Protein AF-A0A521PDN6-F1 (afdb_monomer_lite)

pLDDT: mean 71.52, std 22.94, range [33.16, 97.94]

Secondary structure (DSSP, 8-state):
----------------------------TTSSTTTSGGGTTT-SSHHHHHHHHHHHHHHHHHHSSS-HHHHHHHHHHHHHHHHHHHHHHHHHSS--HHHHHHHHHHHHHHHHHHHHHHHHHHHHHHHHHHH---------------PPP-----

Foldseek 3Di:
DDDDDDDDPPPPPPPPPPPPPPDDPDPPPPPQQPPQCVLLVNHSDPVRSLVVQLVLLVVCCVVQLADPVLSVVLVVLSVVLVVLLVVCCVPPVDHDPVSSNVSSVSVVVSVVSSVVSSVVRVVVVVVVVVPDDPDDDDDDDDDDDDDDDDDDDD

Sequence (154 aa):
MKKLIGVLLAAAAIGAVASPALANDDDDDVHDRGRYSQYFGGYQTFEDLYRHDWQGIQHGLGDGSYTRQEARYFVMQLQDIRRREAYYRAYDGWLSPREGRDIQARLERLHQVMHEAHEDGHDVQDDDWRGTSPGYSDKGYGHRPYAPTYYERR

Radius of gyration: 27.61 Å; chains: 1; bounding box: 86×76×55 Å

Structure (mmCIF, N/CA/C/O backbone):
data_AF-A0A521PDN6-F1
#
_entry.id   AF-A0A521PDN6-F1
#
loop_
_atom_site.group_PDB
_atom_site.id
_atom_site.type_symbol
_atom_site.label_atom_id
_atom_site.label_alt_id
_atom_site.label_comp_id
_atom_site.label_asym_id
_atom_site.label_entity_id
_atom_site.label_seq_id
_atom_site.pdbx_PDB_ins_code
_atom_site.Cartn_x
_atom_site.Cartn_y
_atom_site.Cartn_z
_atom_site.occupancy
_atom_site.B_iso_or_equiv
_atom_site.auth_seq_id
_atom_site.auth_comp_id
_atom_site.auth_asym_id
_atom_site.auth_atom_id
_atom_site.pdbx_PDB_model_num
ATOM 1 N N . MET A 1 1 ? -9.699 -65.242 -24.763 1.00 39.81 1 MET A N 1
ATOM 2 C CA . MET A 1 1 ? -8.542 -64.856 -23.918 1.00 39.81 1 MET A CA 1
ATOM 3 C C . MET A 1 1 ? -9.036 -63.761 -22.973 1.00 39.81 1 MET A C 1
ATOM 5 O O . MET A 1 1 ? -9.501 -62.753 -23.466 1.00 39.81 1 MET A O 1
ATOM 9 N N . LYS A 1 2 ? -9.430 -64.091 -21.735 1.00 38.25 2 LYS A N 1
ATOM 10 C CA . LYS A 1 2 ? -8.655 -63.965 -20.477 1.00 38.25 2 LYS A CA 1
ATOM 11 C C . LYS A 1 2 ? -8.074 -62.554 -20.211 1.00 38.25 2 LYS A C 1
ATOM 13 O O . LYS A 1 2 ? -6.995 -62.284 -20.707 1.00 38.25 2 LYS A O 1
ATOM 18 N N . LYS A 1 3 ? -8.776 -61.824 -19.313 1.00 44.69 3 LYS A N 1
ATOM 19 C CA . LYS A 1 3 ? -8.331 -60.917 -18.212 1.00 44.69 3 LYS A CA 1
ATOM 20 C C . LYS A 1 3 ? -7.551 -59.646 -18.637 1.00 44.69 3 LYS A C 1
ATOM 22 O O . LYS A 1 3 ? -6.697 -59.730 -19.496 1.00 44.69 3 LYS A O 1
ATOM 27 N N . LEU A 1 4 ? -7.780 -58.440 -18.103 1.00 48.06 4 LEU A N 1
ATOM 28 C CA . LEU A 1 4 ? -7.740 -57.974 -16.701 1.00 48.06 4 LEU A CA 1
ATOM 29 C C . LEU A 1 4 ? -8.488 -56.615 -16.613 1.00 48.06 4 LEU A C 1
ATOM 31 O O . LEU A 1 4 ? -8.349 -55.794 -17.509 1.00 48.06 4 LEU A O 1
ATOM 35 N N . ILE A 1 5 ? -9.468 -56.444 -15.719 1.00 54.94 5 ILE A N 1
ATOM 36 C CA . ILE A 1 5 ? -9.392 -55.713 -14.430 1.00 54.94 5 ILE A CA 1
ATOM 37 C C . ILE A 1 5 ? -8.773 -54.309 -14.530 1.00 54.94 5 ILE A C 1
ATOM 39 O O . ILE A 1 5 ? -7.569 -54.164 -14.707 1.00 54.94 5 ILE A O 1
ATOM 43 N N . GLY A 1 6 ? -9.606 -53.301 -14.265 1.00 41.88 6 GLY A N 1
ATOM 44 C CA . GLY A 1 6 ? -9.198 -51.937 -13.943 1.00 41.88 6 GLY A CA 1
ATOM 45 C C . GLY A 1 6 ? -10.347 -51.186 -13.276 1.00 41.88 6 GLY A C 1
ATOM 46 O O . GLY A 1 6 ? -11.060 -50.435 -13.930 1.00 41.88 6 GLY A O 1
ATOM 47 N N . VAL A 1 7 ? -10.567 -51.450 -11.986 1.00 52.47 7 VAL A N 1
ATOM 48 C CA . VAL A 1 7 ? -11.439 -50.644 -11.121 1.00 52.47 7 VAL A CA 1
ATOM 49 C C . VAL A 1 7 ? -10.697 -49.358 -10.778 1.00 52.47 7 VAL A C 1
ATOM 51 O O . VAL A 1 7 ? -9.600 -49.422 -10.229 1.00 52.47 7 VAL A O 1
ATOM 54 N N . LEU A 1 8 ? -11.320 -48.206 -11.018 1.00 38.78 8 LEU A N 1
ATOM 55 C CA . LEU A 1 8 ? -11.049 -47.008 -10.229 1.00 38.78 8 LEU A CA 1
ATOM 56 C C . LEU A 1 8 ? -12.326 -46.177 -10.131 1.00 38.78 8 LEU A C 1
ATOM 58 O O . LEU A 1 8 ? -12.617 -45.291 -10.926 1.00 38.78 8 LEU A O 1
ATOM 62 N N . LEU A 1 9 ? -13.123 -46.549 -9.133 1.00 45.75 9 LEU A N 1
ATOM 63 C CA . LEU A 1 9 ? -14.225 -45.758 -8.612 1.00 45.75 9 LEU A CA 1
ATOM 64 C C . LEU A 1 9 ? -13.596 -44.624 -7.791 1.00 45.75 9 LEU A C 1
ATOM 66 O O . LEU A 1 9 ? -13.341 -44.771 -6.600 1.00 45.75 9 LEU A O 1
ATOM 70 N N . ALA A 1 10 ? -13.277 -43.508 -8.442 1.00 42.88 10 ALA A N 1
ATOM 71 C CA . ALA A 1 10 ? -12.983 -42.271 -7.734 1.00 42.88 10 ALA A CA 1
ATOM 72 C C . ALA A 1 10 ? -14.323 -41.602 -7.413 1.00 42.88 10 ALA A C 1
ATOM 74 O O . ALA A 1 10 ? -14.868 -40.843 -8.212 1.00 42.88 10 ALA A O 1
ATOM 75 N N . ALA A 1 11 ? -14.882 -41.930 -6.248 1.00 47.44 11 ALA A N 1
ATOM 76 C CA . ALA A 1 11 ? -15.939 -41.136 -5.648 1.00 47.44 11 ALA A CA 1
ATOM 77 C C . ALA A 1 11 ? -15.339 -39.775 -5.271 1.00 47.44 11 ALA A C 1
ATOM 79 O O . ALA A 1 11 ? -14.826 -39.586 -4.169 1.00 47.44 11 ALA A O 1
ATOM 80 N N . ALA A 1 12 ? -15.362 -38.828 -6.208 1.00 49.22 12 ALA A N 1
ATOM 81 C CA . ALA A 1 12 ? -15.204 -37.427 -5.874 1.00 49.22 12 ALA A CA 1
ATOM 82 C C . ALA A 1 12 ? -16.472 -37.027 -5.119 1.00 49.22 12 ALA A C 1
ATOM 84 O O . ALA A 1 12 ? -17.480 -36.642 -5.711 1.00 49.22 12 ALA A O 1
ATOM 85 N N . ALA A 1 13 ? -16.433 -37.178 -3.796 1.00 48.69 13 ALA A N 1
ATOM 86 C CA . ALA A 1 13 ? -17.270 -36.389 -2.922 1.00 48.69 13 ALA A CA 1
ATOM 87 C C . ALA A 1 13 ? -16.924 -34.930 -3.229 1.00 48.69 13 ALA A C 1
ATOM 89 O O . ALA A 1 13 ? -15.954 -34.381 -2.708 1.00 48.69 13 ALA A O 1
ATOM 90 N N . ILE A 1 14 ? -17.685 -34.320 -4.139 1.00 47.25 14 ILE A N 1
ATOM 91 C CA . ILE A 1 14 ? -17.768 -32.873 -4.234 1.00 47.25 14 ILE A CA 1
ATOM 92 C C . ILE A 1 14 ? -18.474 -32.491 -2.942 1.00 47.25 14 ILE A C 1
ATOM 94 O O . ILE A 1 14 ? -19.701 -32.455 -2.861 1.00 47.25 14 ILE A O 1
ATOM 98 N N . GLY A 1 15 ? -17.671 -32.337 -1.887 1.00 37.84 15 GLY A N 1
ATOM 99 C CA . GLY A 1 15 ? -18.091 -31.641 -0.695 1.00 37.84 15 GLY A CA 1
ATOM 100 C C . GLY A 1 15 ? -18.718 -30.354 -1.184 1.00 37.84 15 GLY A C 1
ATOM 101 O O . GLY A 1 15 ? -18.122 -29.656 -2.007 1.00 37.84 15 GLY A O 1
ATOM 102 N N . ALA A 1 16 ? -19.953 -30.111 -0.755 1.00 43.47 16 ALA A N 1
ATOM 103 C CA . ALA A 1 16 ? -20.577 -28.823 -0.923 1.00 43.47 16 ALA A CA 1
ATOM 104 C C . ALA A 1 16 ? -19.544 -27.797 -0.462 1.00 43.47 16 ALA A C 1
ATOM 106 O O . ALA A 1 16 ? -19.229 -27.708 0.726 1.00 43.47 16 ALA A O 1
ATOM 107 N N . VAL A 1 17 ? -18.951 -27.082 -1.417 1.00 44.12 17 VAL A N 1
ATOM 108 C CA . VAL A 1 17 ? -18.316 -25.822 -1.100 1.00 44.12 17 VAL A CA 1
ATOM 109 C C . VAL A 1 17 ? -19.481 -25.007 -0.582 1.00 44.12 17 VAL A C 1
ATOM 111 O O . VAL A 1 17 ? -20.380 -24.633 -1.331 1.00 44.12 17 VAL A O 1
ATOM 114 N N . ALA A 1 18 ? -19.550 -24.863 0.737 1.00 44.09 18 ALA A N 1
ATOM 115 C CA . ALA A 1 18 ? -20.296 -23.780 1.318 1.00 44.09 18 ALA A CA 1
ATOM 116 C C . ALA A 1 18 ? -19.648 -22.537 0.713 1.00 44.09 18 ALA A C 1
ATOM 118 O O . ALA A 1 18 ? -18.611 -22.070 1.180 1.00 44.09 18 ALA A O 1
ATOM 119 N N . SER A 1 19 ? -20.197 -22.066 -0.409 1.00 42.72 19 SER A N 1
ATOM 120 C CA . SER A 1 19 ? -20.083 -20.670 -0.766 1.00 42.72 19 SER A CA 1
ATOM 121 C C . SER A 1 19 ? -20.432 -19.943 0.524 1.00 42.72 19 SER A C 1
ATOM 123 O O . SER A 1 19 ? -21.514 -20.213 1.060 1.00 42.72 19 SER A O 1
ATOM 125 N N . PRO A 1 20 ? -19.544 -19.111 1.093 1.00 43.66 20 PRO A N 1
ATOM 126 C CA . PRO A 1 20 ? -20.026 -18.180 2.083 1.00 43.66 20 PRO A CA 1
ATOM 127 C C . PRO A 1 20 ? -21.147 -17.431 1.374 1.00 43.66 20 PRO A C 1
ATOM 129 O O . PRO A 1 20 ? -20.935 -16.797 0.338 1.00 43.66 20 PRO A O 1
ATOM 132 N N . ALA A 1 21 ? -22.369 -17.633 1.857 1.00 39.97 21 ALA A N 1
ATOM 133 C CA . ALA A 1 21 ? -23.452 -16.751 1.520 1.00 39.97 21 ALA A CA 1
ATOM 134 C C . ALA A 1 21 ? -22.962 -15.381 1.982 1.00 39.97 21 ALA A C 1
ATOM 136 O O . ALA A 1 21 ? -22.851 -15.136 3.180 1.00 39.97 21 ALA A O 1
ATOM 137 N N . LEU A 1 22 ? -22.594 -14.527 1.028 1.00 44.09 22 LEU A N 1
ATOM 138 C CA . LEU A 1 22 ? -22.524 -13.089 1.234 1.00 44.09 22 LEU A CA 1
ATOM 139 C C . LEU A 1 22 ? -23.974 -12.620 1.400 1.00 44.09 22 LEU A C 1
ATOM 141 O O . LEU A 1 22 ? -24.554 -12.006 0.515 1.00 44.09 22 LEU A O 1
ATOM 145 N N . ALA A 1 23 ? -24.599 -13.041 2.495 1.00 46.34 23 ALA A N 1
ATOM 146 C CA . ALA A 1 23 ? -25.650 -12.269 3.106 1.00 46.34 23 ALA A CA 1
ATOM 147 C C . ALA A 1 23 ? -24.919 -11.146 3.830 1.00 46.34 23 ALA A C 1
ATOM 149 O O . ALA A 1 23 ? -24.018 -11.444 4.608 1.00 46.34 23 ALA A O 1
ATOM 150 N N . ASN A 1 24 ? -25.236 -9.911 3.461 1.00 40.41 24 ASN A N 1
ATOM 151 C CA . ASN A 1 24 ? -25.350 -8.756 4.343 1.00 40.41 24 ASN A CA 1
ATOM 152 C C . ASN A 1 24 ? -25.968 -7.650 3.481 1.00 40.41 24 ASN A C 1
ATOM 154 O O . ASN A 1 24 ? -25.278 -6.911 2.778 1.00 40.41 24 ASN A O 1
ATOM 158 N N . ASP A 1 25 ? -27.302 -7.645 3.465 1.00 49.41 25 ASP A N 1
ATOM 159 C CA . ASP A 1 25 ? -28.083 -6.430 3.273 1.00 49.41 25 ASP A CA 1
ATOM 160 C C . ASP A 1 25 ? -27.874 -5.598 4.544 1.00 49.41 25 ASP A C 1
ATOM 162 O O . ASP A 1 25 ? -28.593 -5.811 5.514 1.00 49.41 25 ASP A O 1
ATOM 166 N N . ASP A 1 26 ? -26.882 -4.710 4.576 1.00 42.59 26 ASP A N 1
ATOM 167 C CA . ASP A 1 26 ? -26.717 -3.780 5.697 1.00 42.59 26 ASP A CA 1
ATOM 168 C C . ASP A 1 26 ? -26.650 -2.345 5.171 1.00 42.59 26 ASP A C 1
ATOM 170 O O . ASP A 1 26 ? -25.650 -1.852 4.649 1.00 42.59 26 ASP A O 1
ATOM 174 N N . ASP A 1 27 ? -27.799 -1.695 5.312 1.00 46.00 27 ASP A N 1
ATOM 175 C CA . ASP A 1 27 ? -28.144 -0.314 4.989 1.00 46.00 27 ASP A CA 1
ATOM 176 C C . ASP A 1 27 ? -27.541 0.681 6.020 1.00 46.00 27 ASP A C 1
ATOM 178 O O . ASP A 1 27 ? -28.175 1.662 6.404 1.00 46.00 27 ASP A O 1
ATOM 182 N N . ASP A 1 28 ? -26.307 0.442 6.490 1.00 42.91 28 ASP A N 1
ATOM 183 C CA . ASP A 1 28 ? -25.709 1.138 7.652 1.00 42.91 28 ASP A CA 1
ATOM 184 C C . ASP A 1 28 ? -24.497 2.045 7.318 1.00 42.91 28 ASP A C 1
ATOM 186 O O . ASP A 1 28 ? -23.798 2.554 8.197 1.00 42.91 28 ASP A O 1
ATOM 190 N N . ASP A 1 29 ? -24.242 2.338 6.042 1.00 46.25 29 ASP A N 1
ATOM 191 C CA . ASP A 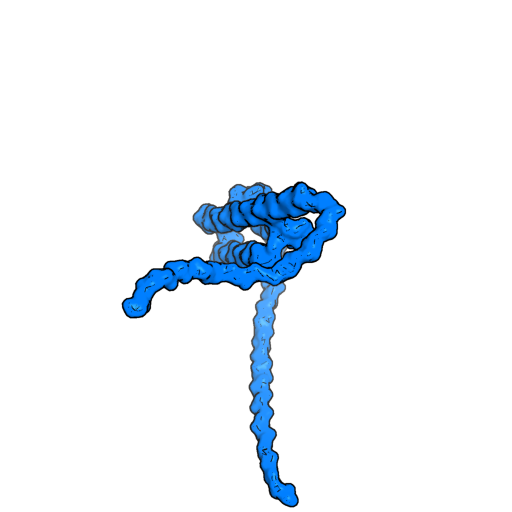1 29 ? -22.942 2.870 5.594 1.00 46.25 29 ASP A CA 1
ATOM 192 C C . ASP A 1 29 ? -22.792 4.410 5.587 1.00 46.25 29 ASP A C 1
ATOM 194 O O . ASP A 1 29 ? -21.973 4.969 4.854 1.00 46.25 29 ASP A O 1
ATOM 198 N N . VAL A 1 30 ? -23.575 5.163 6.370 1.00 46.00 30 VAL A N 1
ATOM 199 C CA . VAL A 1 30 ? -23.503 6.647 6.357 1.00 46.00 30 VAL A CA 1
ATOM 200 C C . VAL A 1 30 ? -22.573 7.221 7.435 1.00 46.00 30 VAL A C 1
ATOM 202 O O . VAL A 1 30 ? -22.022 8.307 7.246 1.00 46.00 30 VAL A O 1
ATOM 205 N N . HIS A 1 31 ? -22.315 6.501 8.528 1.00 43.84 31 HIS A N 1
ATOM 206 C CA . HIS A 1 31 ? -21.547 7.041 9.660 1.00 43.84 31 HIS A CA 1
ATOM 207 C C . HIS A 1 31 ? -20.023 6.789 9.609 1.00 43.84 31 HIS A C 1
ATOM 209 O O . HIS A 1 31 ? -19.291 7.417 10.377 1.00 43.84 31 HIS A O 1
ATOM 215 N N . ASP A 1 32 ? -19.526 5.967 8.675 1.00 51.56 32 ASP A N 1
ATOM 216 C CA . ASP A 1 32 ? -18.104 5.565 8.590 1.00 51.56 32 ASP A CA 1
ATOM 217 C C . ASP A 1 32 ? -17.241 6.445 7.655 1.00 51.56 32 ASP A C 1
ATOM 219 O O . ASP A 1 32 ? -16.015 6.367 7.644 1.00 51.56 32 ASP A O 1
ATOM 223 N N . ARG A 1 33 ? -17.853 7.339 6.867 1.00 53.53 33 ARG A N 1
ATOM 224 C CA . ARG A 1 33 ? -17.186 7.994 5.717 1.00 53.53 33 ARG A CA 1
ATOM 225 C C . ARG A 1 33 ? -16.170 9.094 6.063 1.00 53.53 33 ARG A C 1
ATOM 227 O O . ARG A 1 33 ? -15.473 9.583 5.180 1.00 53.53 33 ARG A O 1
ATOM 234 N N . GLY A 1 34 ? -16.091 9.522 7.327 1.00 51.75 34 GLY A N 1
ATOM 235 C CA . GLY A 1 34 ? -15.279 10.680 7.738 1.00 51.75 34 GLY A CA 1
ATOM 236 C C . GLY A 1 34 ? -14.149 10.397 8.729 1.00 51.75 34 GLY A C 1
ATOM 237 O O . GLY A 1 34 ? -13.194 11.168 8.795 1.00 51.75 34 GLY A O 1
ATOM 238 N N . ARG A 1 35 ? -14.216 9.313 9.514 1.00 59.31 35 ARG A N 1
ATOM 239 C CA . ARG A 1 35 ? -13.257 9.080 10.615 1.00 59.31 35 ARG A CA 1
ATOM 240 C C . ARG A 1 35 ? -11.912 8.518 10.167 1.00 59.31 35 ARG A C 1
ATOM 242 O O . ARG A 1 35 ? -10.924 8.688 10.878 1.00 59.31 35 ARG A O 1
ATOM 249 N N . TYR A 1 36 ? -11.873 7.859 9.014 1.00 65.69 36 TYR A N 1
ATOM 250 C CA . TYR A 1 36 ? -10.736 7.025 8.616 1.00 65.69 36 TYR A CA 1
ATOM 251 C C . TYR A 1 36 ? -9.949 7.575 7.431 1.00 65.69 36 TYR A C 1
ATOM 253 O O . TYR A 1 36 ? -8.885 7.047 7.125 1.00 65.69 36 TYR A O 1
ATOM 261 N N . SER A 1 37 ? -10.400 8.682 6.831 1.00 68.81 37 SER A N 1
ATOM 262 C CA . SER A 1 37 ? -9.724 9.316 5.690 1.00 68.81 37 SER A CA 1
ATOM 263 C C . SER A 1 37 ? -8.255 9.658 5.970 1.00 68.81 37 SER A C 1
ATOM 265 O O . SER A 1 37 ? -7.403 9.553 5.087 1.00 68.81 37 SER A O 1
ATOM 267 N N . GLN A 1 38 ? -7.926 9.940 7.236 1.00 78.19 38 GLN A N 1
ATOM 268 C CA . GLN A 1 38 ? -6.551 10.164 7.685 1.00 78.19 38 GLN A CA 1
ATOM 269 C C . GLN A 1 38 ? -5.611 8.961 7.478 1.00 78.19 38 GLN A C 1
ATOM 271 O O . GLN A 1 38 ? -4.421 9.163 7.272 1.00 78.19 38 GLN A O 1
ATOM 276 N N . TYR A 1 39 ? -6.121 7.726 7.534 1.00 80.88 39 TYR A N 1
ATOM 277 C CA . TYR A 1 39 ? -5.316 6.505 7.385 1.00 80.88 39 TYR A CA 1
ATOM 278 C C . TYR A 1 39 ? -5.192 6.049 5.935 1.00 80.88 39 TYR A C 1
ATOM 280 O O . TYR A 1 39 ? -4.348 5.217 5.613 1.00 80.88 39 TYR A O 1
ATOM 288 N N . PHE A 1 40 ? -6.044 6.585 5.067 1.00 84.19 40 PHE A N 1
ATOM 289 C CA . PHE A 1 40 ? -6.157 6.174 3.677 1.00 84.19 40 PHE A CA 1
ATOM 290 C C . PHE A 1 40 ? -5.699 7.286 2.740 1.00 84.19 40 PHE A C 1
ATOM 292 O O . PHE A 1 40 ? -6.255 7.429 1.665 1.00 84.19 40 PHE A O 1
ATOM 299 N N . GLY A 1 41 ? -4.736 8.122 3.144 1.00 77.00 41 GLY A N 1
ATOM 300 C CA . GLY A 1 41 ? -4.138 9.127 2.256 1.00 77.00 41 GLY A CA 1
ATOM 301 C C . GLY A 1 41 ? -5.133 10.139 1.670 1.00 77.00 41 GLY A C 1
ATOM 302 O O . GLY A 1 41 ? -4.928 10.621 0.561 1.00 77.00 41 GLY A O 1
ATOM 303 N N . GLY A 1 42 ? -6.226 10.440 2.379 1.00 80.75 42 GLY A N 1
ATOM 304 C CA . GLY A 1 42 ? -7.271 11.356 1.911 1.00 80.75 42 GLY A CA 1
ATOM 305 C C . GLY A 1 42 ? -8.463 10.682 1.221 1.00 80.75 42 GLY A C 1
ATOM 306 O O . GLY A 1 42 ? -9.484 11.341 1.022 1.00 80.75 42 GLY A O 1
ATOM 307 N N . TYR A 1 43 ? -8.405 9.379 0.929 1.00 83.38 43 TYR A N 1
ATOM 308 C CA . TYR A 1 43 ? -9.564 8.621 0.442 1.00 83.38 43 TYR A CA 1
ATOM 309 C C . TYR A 1 43 ? -10.624 8.463 1.539 1.00 83.38 43 TYR A C 1
ATOM 311 O O . TYR A 1 43 ? -10.293 8.330 2.714 1.00 83.38 43 TYR A O 1
ATOM 319 N N . GLN A 1 44 ? -11.912 8.497 1.179 1.00 80.12 44 GLN A N 1
ATOM 320 C CA . GLN A 1 44 ? -13.008 8.411 2.159 1.00 80.12 44 GLN A CA 1
ATOM 321 C C . GLN A 1 44 ? -13.133 7.010 2.763 1.00 80.12 44 GLN A C 1
ATOM 323 O O . GLN A 1 44 ? -13.449 6.871 3.944 1.00 80.12 44 GLN A O 1
ATOM 328 N N . THR A 1 45 ? -12.850 5.979 1.966 1.00 84.19 45 THR A N 1
ATOM 329 C CA . THR A 1 45 ? -12.917 4.577 2.379 1.00 84.19 45 THR A CA 1
ATOM 330 C C . THR A 1 45 ? -11.671 3.810 1.944 1.00 84.19 45 THR A C 1
ATOM 332 O O . THR A 1 45 ? -10.978 4.201 1.001 1.00 84.19 45 THR A O 1
ATOM 335 N N . PHE A 1 46 ? -11.402 2.684 2.612 1.00 88.75 46 PHE A N 1
ATOM 336 C CA . PHE A 1 46 ? -10.347 1.761 2.190 1.00 88.75 46 PHE A CA 1
ATOM 337 C C . PHE A 1 46 ? -10.598 1.217 0.774 1.00 88.75 46 PHE A C 1
ATOM 339 O O . PHE A 1 46 ? -9.656 1.062 0.005 1.00 88.75 46 PHE A O 1
ATOM 346 N N . GLU A 1 47 ? -11.857 0.966 0.401 1.00 88.75 47 GLU A N 1
ATOM 347 C CA . GLU A 1 47 ? -12.207 0.454 -0.930 1.00 88.75 47 GLU A CA 1
ATOM 348 C C . GLU A 1 47 ? -11.924 1.483 -2.038 1.00 88.75 47 GLU A C 1
ATOM 350 O O . GLU A 1 47 ? -11.484 1.112 -3.125 1.00 88.75 47 GLU A O 1
ATOM 355 N N . ASP A 1 48 ? -12.114 2.781 -1.779 1.00 89.25 48 ASP A N 1
ATOM 356 C CA . ASP A 1 48 ? -11.743 3.831 -2.737 1.00 89.25 48 ASP A CA 1
ATOM 357 C C . ASP A 1 48 ? -10.237 3.846 -2.997 1.00 89.25 48 ASP A C 1
ATOM 359 O O . ASP A 1 48 ? -9.815 3.844 -4.155 1.00 89.25 48 ASP A O 1
ATOM 363 N N . LEU A 1 49 ? -9.437 3.780 -1.928 1.00 91.06 49 LEU A N 1
ATOM 364 C CA . LEU A 1 49 ? -7.984 3.685 -2.035 1.00 91.06 49 LEU A CA 1
ATOM 365 C C . LEU A 1 49 ? -7.553 2.389 -2.734 1.00 91.06 49 LEU A C 1
ATOM 367 O O . LEU A 1 49 ? -6.729 2.421 -3.641 1.00 91.06 49 LEU A O 1
ATOM 371 N N . TYR A 1 50 ? -8.143 1.249 -2.369 1.00 92.75 50 TYR A N 1
ATOM 372 C CA . TYR A 1 50 ? -7.842 -0.039 -2.992 1.00 92.75 50 TYR A CA 1
ATOM 373 C C . TYR A 1 50 ? -8.101 -0.004 -4.503 1.00 92.75 50 TYR A C 1
ATOM 375 O O . TYR A 1 50 ? -7.285 -0.487 -5.289 1.00 92.75 50 TYR A O 1
ATOM 383 N N . ARG A 1 51 ? -9.234 0.574 -4.927 1.00 93.88 51 ARG A N 1
ATOM 384 C CA . ARG A 1 51 ? -9.564 0.726 -6.350 1.00 93.88 51 ARG A CA 1
ATOM 385 C C . ARG A 1 51 ? -8.588 1.655 -7.057 1.00 93.88 51 ARG A C 1
ATOM 387 O O . ARG A 1 51 ? -8.176 1.328 -8.169 1.00 93.88 51 ARG A O 1
ATOM 394 N N . HIS A 1 52 ? -8.213 2.764 -6.424 1.00 94.31 52 HIS A N 1
ATOM 395 C CA . HIS A 1 52 ? -7.197 3.669 -6.949 1.00 94.31 52 HIS A CA 1
ATOM 396 C C . HIS A 1 52 ? -5.852 2.957 -7.150 1.00 94.31 52 HIS A C 1
ATOM 398 O O . HIS A 1 52 ? -5.307 2.974 -8.251 1.00 94.31 52 HIS A O 1
ATOM 404 N N . ASP A 1 53 ? -5.353 2.259 -6.130 1.00 94.81 53 ASP A N 1
ATOM 405 C CA . ASP A 1 53 ? -4.061 1.571 -6.189 1.00 94.81 53 ASP A CA 1
ATOM 406 C C . ASP A 1 53 ? -4.077 0.438 -7.218 1.00 94.81 53 ASP A C 1
ATOM 408 O O . ASP A 1 53 ? -3.135 0.271 -7.994 1.00 94.81 53 ASP A O 1
ATOM 412 N N . TRP A 1 54 ? -5.186 -0.303 -7.298 1.00 95.25 54 TRP A N 1
ATOM 413 C CA . TRP A 1 54 ? -5.392 -1.301 -8.342 1.00 95.25 54 TRP A CA 1
ATOM 414 C C . TRP A 1 54 ? -5.315 -0.685 -9.743 1.00 95.25 54 TRP A C 1
ATOM 416 O O . TRP A 1 54 ? -4.630 -1.229 -10.610 1.00 95.25 54 TRP A O 1
ATOM 426 N N . GLN A 1 55 ? -5.994 0.443 -9.971 1.00 96.62 55 GLN A N 1
ATOM 427 C CA . GLN A 1 55 ? -5.946 1.157 -11.248 1.00 96.62 55 GLN A CA 1
ATOM 428 C C . GLN A 1 55 ? -4.535 1.654 -11.566 1.00 96.62 55 GLN A C 1
ATOM 430 O O . GLN A 1 55 ? -4.104 1.487 -12.703 1.00 96.62 55 GLN A O 1
ATOM 435 N N . GLY A 1 56 ? -3.800 2.177 -10.579 1.00 94.81 56 GLY A N 1
ATOM 436 C CA . GLY A 1 56 ? -2.401 2.582 -10.737 1.00 94.81 56 GLY A CA 1
ATOM 437 C C . GLY A 1 56 ? -1.505 1.425 -11.185 1.00 94.81 56 GLY A C 1
ATOM 438 O O . GLY A 1 56 ? -0.753 1.563 -12.145 1.00 94.81 56 GLY A O 1
ATOM 439 N N . ILE A 1 57 ? -1.660 0.242 -10.579 1.00 94.94 57 ILE A N 1
ATOM 440 C CA . ILE A 1 57 ? -0.925 -0.966 -10.993 1.00 94.94 57 ILE A CA 1
ATOM 441 C C . ILE A 1 57 ? -1.266 -1.361 -12.438 1.00 94.94 57 ILE A C 1
ATOM 443 O O . ILE A 1 57 ? -0.372 -1.716 -13.207 1.00 94.94 57 ILE A O 1
ATOM 447 N N . GLN A 1 58 ? -2.547 -1.320 -12.824 1.00 96.31 58 GLN A N 1
ATOM 448 C CA . GLN A 1 58 ? -2.949 -1.637 -14.201 1.00 96.31 58 GLN A CA 1
ATOM 449 C C . GLN A 1 58 ? -2.440 -0.595 -15.203 1.00 96.31 58 GLN A C 1
ATOM 451 O O . GLN A 1 58 ? -2.057 -0.966 -16.310 1.00 96.31 58 GLN A O 1
ATOM 456 N N . HIS A 1 59 ? -2.437 0.684 -14.821 1.00 94.62 59 HIS A N 1
ATOM 457 C CA . HIS A 1 59 ? -1.926 1.767 -15.651 1.00 94.62 59 HIS A CA 1
ATOM 458 C C . HIS A 1 59 ? -0.435 1.585 -15.915 1.00 94.62 59 HIS A C 1
ATOM 460 O O . HIS A 1 59 ? -0.061 1.496 -17.080 1.00 94.62 59 HIS A O 1
ATOM 466 N N . GLY A 1 60 ? 0.367 1.385 -14.864 1.00 92.12 60 GLY A N 1
ATOM 467 C CA . GLY A 1 60 ? 1.807 1.214 -15.030 1.00 92.12 60 GLY A CA 1
ATOM 468 C C . GLY A 1 60 ? 2.190 -0.062 -15.791 1.00 92.12 60 GLY A C 1
ATOM 469 O O . GLY A 1 60 ? 3.164 -0.114 -16.535 1.00 92.12 60 GLY A O 1
ATOM 470 N N . LEU A 1 61 ? 1.369 -1.114 -15.697 1.00 92.31 61 LEU A N 1
ATOM 471 C CA . LEU A 1 61 ? 1.534 -2.290 -16.556 1.00 92.31 61 LEU A CA 1
ATOM 472 C C . LEU A 1 61 ? 1.192 -1.995 -18.028 1.00 92.31 61 LEU A C 1
ATOM 474 O O . LEU A 1 61 ? 1.766 -2.602 -18.932 1.00 92.31 61 LEU A O 1
ATOM 478 N N . GLY A 1 62 ? 0.209 -1.127 -18.268 1.00 90.44 62 GLY A N 1
ATOM 479 C CA . GLY A 1 62 ? -0.272 -0.771 -19.599 1.00 90.44 62 GLY A CA 1
ATOM 480 C C . GLY A 1 62 ? 0.627 0.223 -20.332 1.00 90.44 62 GLY A C 1
ATOM 481 O O . GLY A 1 62 ? 0.770 0.106 -21.548 1.00 90.44 62 GLY A O 1
ATOM 482 N N . ASP A 1 63 ? 1.227 1.170 -19.612 1.00 91.38 63 ASP A N 1
ATOM 483 C CA . ASP A 1 63 ? 2.171 2.151 -20.160 1.00 91.38 63 ASP A CA 1
ATOM 484 C C . ASP A 1 63 ? 3.627 1.647 -20.188 1.00 91.38 63 ASP A C 1
ATOM 486 O O . ASP A 1 63 ? 4.464 2.238 -20.863 1.00 91.38 63 ASP A O 1
ATOM 490 N N . GLY A 1 64 ? 3.914 0.521 -19.526 1.00 89.25 64 GLY A N 1
ATOM 491 C CA . GLY A 1 64 ? 5.231 -0.114 -19.510 1.00 89.25 64 GLY A CA 1
ATOM 492 C C . GLY A 1 64 ? 6.164 0.375 -18.402 1.00 89.25 64 GLY A C 1
ATOM 493 O O . GLY A 1 64 ? 7.281 -0.130 -18.311 1.00 89.25 64 GLY A O 1
ATOM 494 N N . SER A 1 65 ? 5.722 1.296 -17.544 1.00 92.75 65 SER A N 1
ATOM 495 C CA . SER A 1 65 ? 6.472 1.728 -16.355 1.00 92.75 65 SER A CA 1
ATOM 496 C C . SER A 1 65 ? 6.610 0.624 -15.301 1.00 92.75 65 SER A C 1
ATOM 498 O O . SER A 1 65 ? 7.517 0.680 -14.482 1.00 92.75 65 SER A O 1
ATOM 500 N N . TYR A 1 66 ? 5.766 -0.413 -15.343 1.00 93.94 66 TYR A N 1
ATOM 501 C CA . TYR A 1 66 ? 5.908 -1.623 -14.533 1.00 93.94 66 TYR A CA 1
ATOM 502 C C . TYR A 1 66 ? 6.134 -2.866 -15.384 1.00 93.94 66 TYR A C 1
ATOM 504 O O . TYR A 1 66 ? 5.401 -3.169 -16.332 1.00 93.94 66 TYR A O 1
ATOM 512 N N . THR A 1 67 ? 7.063 -3.709 -14.944 1.00 94.06 67 THR A N 1
ATOM 513 C CA . THR A 1 67 ? 7.161 -5.080 -15.431 1.00 94.06 67 THR A CA 1
ATOM 514 C C . THR A 1 67 ? 5.986 -5.928 -14.929 1.00 94.06 67 THR A C 1
ATOM 516 O O . THR A 1 67 ? 5.361 -5.680 -13.893 1.00 94.06 67 THR A O 1
ATOM 519 N N . ARG A 1 68 ? 5.717 -7.044 -15.620 1.00 92.06 68 ARG A N 1
ATOM 520 C CA . ARG A 1 68 ? 4.711 -8.031 -15.173 1.00 92.06 68 ARG A CA 1
ATOM 521 C C . ARG A 1 68 ? 5.005 -8.594 -13.781 1.00 92.06 68 ARG A C 1
ATOM 523 O O . ARG A 1 68 ? 4.079 -8.995 -13.076 1.00 92.06 68 ARG A O 1
ATOM 530 N N . GLN A 1 69 ? 6.282 -8.694 -13.415 1.00 94.44 69 GLN A N 1
ATOM 531 C CA . GLN A 1 69 ? 6.694 -9.245 -12.129 1.00 94.44 69 GLN A CA 1
ATOM 532 C C . GLN A 1 69 ? 6.423 -8.257 -10.991 1.00 94.44 69 GLN A C 1
ATOM 534 O O . GLN A 1 69 ? 5.865 -8.667 -9.972 1.00 94.44 69 GLN A O 1
ATOM 539 N N . GLU A 1 70 ? 6.738 -6.978 -11.189 1.00 95.19 70 GLU A N 1
ATOM 540 C CA . GLU A 1 70 ? 6.433 -5.896 -10.244 1.00 95.19 70 GLU A CA 1
ATOM 541 C C . GLU A 1 70 ? 4.929 -5.733 -10.063 1.00 95.19 70 GLU A C 1
ATOM 543 O O . GLU A 1 70 ? 4.440 -5.820 -8.939 1.00 95.19 70 GLU A O 1
ATOM 548 N N . ALA A 1 71 ? 4.168 -5.650 -11.159 1.00 95.94 71 ALA A N 1
ATOM 549 C CA . ALA A 1 71 ? 2.712 -5.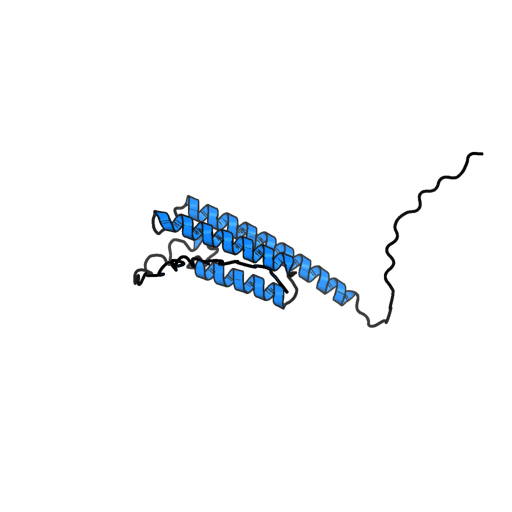553 -11.088 1.00 95.94 71 ALA A CA 1
ATOM 550 C C . ALA A 1 71 ? 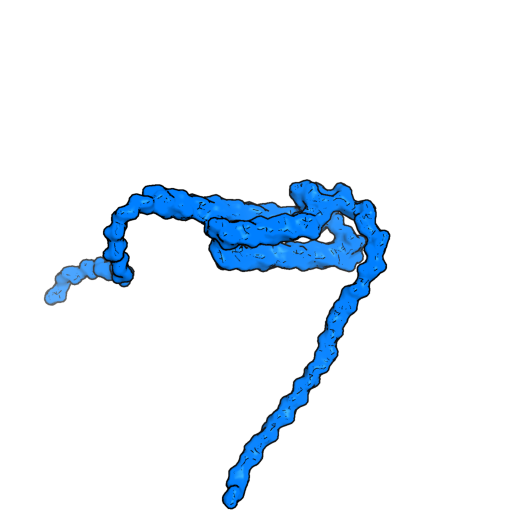2.100 -6.728 -10.305 1.00 95.94 71 ALA A C 1
ATOM 552 O O . ALA A 1 71 ? 1.239 -6.536 -9.445 1.00 95.94 71 ALA A O 1
ATOM 553 N N . ARG A 1 72 ? 2.582 -7.959 -10.533 1.00 96.38 72 ARG A N 1
ATOM 554 C CA . ARG A 1 72 ? 2.142 -9.133 -9.762 1.00 96.38 72 ARG A CA 1
ATOM 555 C C . ARG A 1 72 ? 2.477 -8.997 -8.276 1.00 96.38 72 ARG A C 1
ATOM 557 O O . ARG A 1 72 ? 1.642 -9.345 -7.441 1.00 96.38 72 ARG A O 1
ATOM 564 N N . TYR A 1 73 ? 3.679 -8.533 -7.949 1.00 97.19 73 TYR A N 1
ATOM 565 C CA . TYR A 1 73 ? 4.091 -8.296 -6.570 1.00 97.19 73 TYR A CA 1
ATOM 566 C C . TYR A 1 73 ? 3.197 -7.245 -5.892 1.00 97.19 73 TYR A C 1
ATOM 568 O O . TYR A 1 73 ? 2.678 -7.510 -4.806 1.00 97.19 73 TYR A O 1
ATOM 576 N N . PHE A 1 74 ? 2.919 -6.118 -6.553 1.00 97.94 74 PHE A N 1
ATOM 577 C CA . PHE A 1 74 ? 2.042 -5.066 -6.030 1.00 97.94 74 PHE A CA 1
ATOM 578 C C . PHE A 1 74 ? 0.625 -5.572 -5.776 1.00 97.94 74 PHE A C 1
ATOM 580 O O . PHE A 1 74 ? 0.078 -5.349 -4.698 1.00 97.94 74 PHE A O 1
ATOM 587 N N . VAL A 1 75 ? 0.059 -6.347 -6.707 1.00 97.31 75 VAL A N 1
ATOM 588 C CA . VAL A 1 75 ? -1.255 -6.979 -6.519 1.00 97.31 75 VAL A CA 1
ATOM 589 C C . VAL A 1 75 ? -1.268 -7.885 -5.288 1.00 97.31 75 VAL A C 1
ATOM 591 O O . VAL A 1 75 ? -2.226 -7.858 -4.514 1.00 97.31 75 VAL A O 1
ATOM 594 N N . MET A 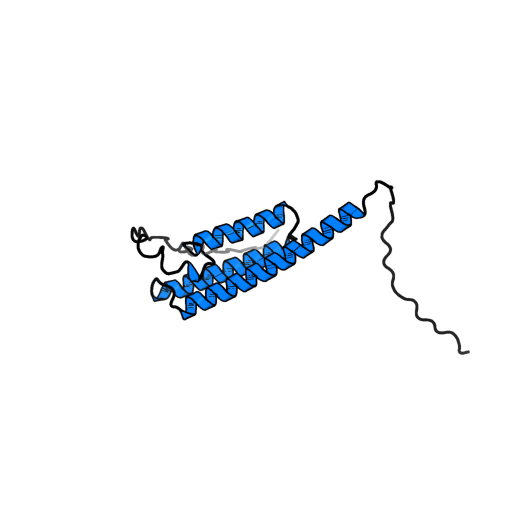1 76 ? -0.217 -8.680 -5.077 1.00 97.75 76 MET A N 1
ATOM 595 C CA . MET A 1 76 ? -0.134 -9.554 -3.905 1.00 97.75 76 MET A CA 1
ATOM 596 C C . MET A 1 76 ? -0.074 -8.762 -2.594 1.00 97.75 76 MET A C 1
ATOM 598 O O . MET A 1 76 ? -0.754 -9.139 -1.638 1.00 97.75 76 MET A O 1
ATOM 602 N N . GLN A 1 77 ? 0.697 -7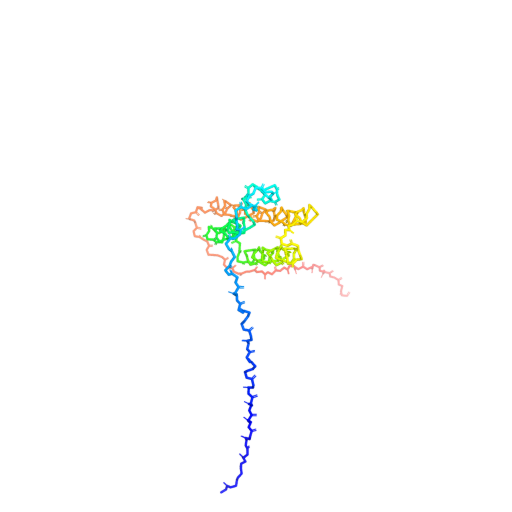.672 -2.555 1.00 97.88 77 GLN A N 1
ATOM 603 C CA . GLN A 1 77 ? 0.779 -6.789 -1.389 1.00 97.88 77 GLN A CA 1
ATOM 604 C C . GLN A 1 77 ? -0.561 -6.103 -1.112 1.00 97.88 77 GLN A C 1
ATOM 606 O O . GLN A 1 77 ? -1.058 -6.145 0.011 1.00 97.88 77 GLN A O 1
ATOM 611 N N . LEU A 1 78 ? -1.197 -5.551 -2.144 1.00 96.94 78 LEU A N 1
ATOM 612 C CA . LEU A 1 78 ? -2.479 -4.864 -2.019 1.00 96.94 78 LEU A CA 1
ATOM 613 C C . LEU A 1 78 ? -3.587 -5.810 -1.519 1.00 96.94 78 LEU A C 1
ATOM 615 O O . LEU A 1 78 ? -4.370 -5.459 -0.635 1.00 96.94 78 LEU A O 1
ATOM 619 N N . GLN A 1 79 ? -3.616 -7.051 -2.014 1.00 96.75 79 GLN A N 1
ATOM 620 C CA . GLN A 1 79 ? -4.528 -8.081 -1.508 1.00 96.75 79 GLN A CA 1
ATOM 621 C C . GLN A 1 79 ? -4.241 -8.465 -0.051 1.00 96.75 79 GLN A C 1
ATOM 623 O O . GLN A 1 79 ? -5.176 -8.772 0.688 1.00 96.75 79 GLN A O 1
ATOM 628 N N . ASP A 1 80 ? -2.975 -8.478 0.373 1.00 97.56 80 ASP A N 1
ATOM 629 C CA . ASP A 1 80 ? -2.624 -8.736 1.772 1.00 97.56 80 ASP A CA 1
ATOM 630 C C . ASP A 1 80 ? -3.128 -7.637 2.701 1.00 97.56 80 ASP A C 1
ATOM 632 O O . ASP A 1 80 ? -3.753 -7.933 3.720 1.00 97.56 80 ASP A O 1
ATOM 636 N N . ILE A 1 81 ? -2.948 -6.377 2.301 1.00 95.81 81 ILE A N 1
ATOM 637 C CA . ILE A 1 81 ? -3.464 -5.220 3.034 1.00 95.81 81 ILE A CA 1
ATOM 638 C C . ILE A 1 81 ? -4.988 -5.308 3.152 1.00 95.81 81 ILE A C 1
ATOM 640 O O . ILE A 1 81 ? -5.513 -5.164 4.253 1.00 95.81 81 ILE A O 1
ATOM 644 N N . ARG A 1 82 ? -5.696 -5.647 2.066 1.00 95.50 82 ARG A N 1
ATOM 645 C CA . ARG A 1 82 ? -7.156 -5.838 2.094 1.00 95.50 82 ARG A CA 1
ATOM 646 C C . ARG A 1 82 ? -7.594 -6.935 3.061 1.00 95.50 82 ARG A C 1
ATOM 648 O O . ARG A 1 82 ? -8.530 -6.737 3.826 1.00 95.50 82 ARG A O 1
ATOM 655 N N . ARG A 1 83 ? -6.922 -8.092 3.060 1.00 95.81 83 ARG A N 1
ATOM 656 C CA . ARG A 1 83 ? -7.229 -9.170 4.019 1.00 95.81 83 ARG A CA 1
ATOM 657 C C . ARG A 1 83 ? -6.989 -8.728 5.460 1.00 95.81 83 ARG A C 1
ATOM 659 O O . ARG A 1 83 ? -7.749 -9.106 6.346 1.00 95.81 83 ARG A O 1
ATOM 666 N N . ARG A 1 84 ? -5.930 -7.953 5.696 1.00 95.06 84 ARG A N 1
ATOM 667 C CA . ARG A 1 84 ? -5.578 -7.424 7.017 1.00 95.06 84 ARG A CA 1
ATOM 668 C C . ARG A 1 84 ? -6.615 -6.424 7.521 1.00 95.06 84 ARG A C 1
ATOM 670 O O . ARG A 1 84 ? -7.003 -6.490 8.680 1.00 95.06 84 ARG A O 1
ATOM 677 N N . GLU A 1 85 ? -7.057 -5.529 6.649 1.00 93.25 85 GLU A N 1
ATOM 678 C CA . GLU A 1 85 ? -8.081 -4.532 6.945 1.00 93.25 85 GLU A CA 1
ATOM 679 C C . GLU A 1 85 ? -9.409 -5.208 7.310 1.00 93.25 85 GLU A C 1
ATOM 681 O O . GLU A 1 85 ? -9.942 -4.959 8.392 1.00 93.25 85 GLU A O 1
ATOM 686 N N . ALA A 1 86 ? -9.841 -6.179 6.499 1.00 91.88 86 ALA A N 1
ATOM 687 C CA . ALA A 1 86 ? -11.034 -6.973 6.773 1.00 91.88 86 ALA A CA 1
ATOM 688 C C . ALA A 1 86 ? -10.919 -7.754 8.091 1.00 91.88 86 ALA A C 1
ATOM 690 O O . ALA A 1 86 ? -11.882 -7.842 8.848 1.00 91.88 86 ALA A O 1
ATOM 691 N N . TYR A 1 87 ? -9.735 -8.296 8.396 1.00 93.69 87 TYR A N 1
ATOM 692 C CA . TYR A 1 87 ? -9.475 -8.966 9.669 1.00 93.69 87 TYR A CA 1
ATOM 693 C C . TYR A 1 87 ? -9.630 -8.021 10.867 1.00 93.69 87 TYR A C 1
ATOM 695 O O . TYR A 1 87 ? -10.230 -8.416 11.860 1.00 93.69 87 TYR A O 1
ATOM 703 N N . TYR A 1 88 ? -9.128 -6.784 10.789 1.00 91.19 88 TYR A N 1
ATOM 704 C CA . TYR A 1 88 ? -9.304 -5.807 11.869 1.00 91.19 88 TYR A CA 1
ATOM 705 C C . TYR A 1 88 ? -10.772 -5.406 12.036 1.00 91.19 88 TYR A C 1
ATOM 707 O O . TYR A 1 88 ? -11.283 -5.393 13.154 1.00 91.19 88 TYR A O 1
ATOM 715 N N . ARG A 1 89 ? -11.490 -5.184 10.929 1.00 87.69 89 ARG A N 1
ATOM 716 C CA . ARG A 1 89 ? -12.927 -4.879 10.982 1.00 87.69 89 ARG A CA 1
ATOM 717 C C . ARG A 1 89 ? -13.781 -6.037 11.498 1.00 87.69 89 ARG A C 1
ATOM 719 O O . ARG A 1 89 ? -14.832 -5.781 12.071 1.00 87.69 89 ARG A O 1
ATOM 726 N N . ALA A 1 90 ? -13.351 -7.288 11.340 1.00 88.25 90 ALA A N 1
ATOM 727 C CA . ALA A 1 90 ? -14.137 -8.453 11.750 1.00 88.25 90 ALA A CA 1
ATOM 728 C C . ALA A 1 90 ? -14.403 -8.538 13.267 1.00 88.25 90 ALA A C 1
ATOM 730 O O . ALA A 1 90 ? -15.317 -9.253 13.670 1.00 88.25 90 ALA A O 1
ATOM 731 N N . TYR A 1 91 ? -13.616 -7.847 14.099 1.00 76.75 91 TYR A N 1
ATOM 732 C CA . TYR A 1 91 ? -13.798 -7.857 15.554 1.00 76.75 91 TYR A CA 1
ATOM 733 C C . TYR A 1 91 ? -14.834 -6.834 16.018 1.00 76.75 91 TYR A C 1
ATOM 735 O O . TYR A 1 91 ? -15.796 -7.200 16.690 1.00 76.75 91 TYR A O 1
ATOM 743 N N . ASP A 1 92 ? -14.645 -5.574 15.624 1.00 77.25 92 ASP A N 1
ATOM 744 C CA . ASP A 1 92 ? -15.367 -4.444 16.219 1.00 77.25 92 ASP A CA 1
ATOM 745 C C . ASP A 1 92 ? -16.169 -3.637 15.179 1.00 77.25 92 ASP A C 1
ATOM 747 O O . ASP A 1 92 ? -16.825 -2.659 15.518 1.00 77.25 92 ASP A O 1
ATOM 751 N N . GLY A 1 93 ? -16.108 -4.005 13.895 1.00 80.69 93 GLY A N 1
ATOM 752 C CA . GLY A 1 93 ? -16.725 -3.267 12.785 1.00 80.69 93 GLY A CA 1
ATOM 753 C C . GLY A 1 93 ? -15.961 -2.005 12.363 1.00 80.69 93 GLY A C 1
ATOM 754 O O . GLY A 1 93 ? -16.256 -1.432 11.316 1.00 80.69 93 GLY A O 1
ATOM 755 N N . TRP A 1 94 ? -14.945 -1.590 13.125 1.00 81.94 94 TRP A N 1
ATOM 756 C CA . TRP A 1 94 ? -14.130 -0.406 12.850 1.00 81.94 94 TRP A CA 1
ATOM 757 C C . TRP A 1 94 ? -12.635 -0.658 13.059 1.00 81.94 94 TRP A C 1
ATOM 759 O O . TRP A 1 94 ? -12.233 -1.580 13.761 1.00 81.94 94 TRP A O 1
ATOM 769 N N . LEU A 1 95 ? -11.792 0.225 12.509 1.00 84.56 95 LEU A N 1
ATOM 770 C CA . LEU A 1 95 ? -10.354 0.226 12.790 1.00 84.56 95 LEU A CA 1
ATOM 771 C C . LEU A 1 95 ? -10.049 1.027 14.061 1.00 84.56 95 LEU A C 1
ATOM 773 O O . LEU A 1 95 ? -10.373 2.212 14.164 1.00 84.56 95 LEU A O 1
ATOM 777 N N . SER A 1 96 ? -9.370 0.424 15.032 1.00 88.94 96 SER A N 1
ATOM 778 C CA . SER A 1 96 ? -8.769 1.185 16.129 1.00 88.94 96 SER A CA 1
ATOM 779 C C . SER A 1 96 ? -7.643 2.098 15.609 1.00 88.94 96 SER A C 1
ATOM 781 O O . SER A 1 96 ? -7.065 1.846 14.546 1.00 88.94 96 SER A O 1
ATOM 783 N N . PRO A 1 97 ? -7.219 3.129 16.367 1.00 87.00 97 PRO A N 1
ATOM 784 C CA . PRO A 1 97 ? -6.119 3.996 15.939 1.00 87.00 97 PRO A CA 1
ATOM 785 C C . PRO A 1 97 ? -4.796 3.265 15.687 1.00 87.00 97 PRO A C 1
ATOM 787 O O . PRO A 1 97 ? -3.940 3.743 14.943 1.00 87.00 97 PRO A O 1
ATOM 790 N N . ARG A 1 98 ? -4.586 2.122 16.348 1.00 90.88 98 ARG A N 1
ATOM 791 C CA . ARG A 1 98 ? -3.403 1.285 16.134 1.00 90.88 98 ARG A CA 1
ATOM 792 C C . ARG A 1 98 ? -3.509 0.507 14.824 1.00 90.88 98 ARG A C 1
ATOM 794 O O . ARG A 1 98 ? -2.527 0.448 14.095 1.00 90.88 98 ARG A O 1
ATOM 801 N N . GLU A 1 99 ? -4.675 -0.056 14.536 1.00 92.81 99 GLU A N 1
ATOM 802 C CA . GLU A 1 99 ? -4.936 -0.827 13.316 1.00 92.81 99 GLU A CA 1
ATOM 803 C C . GLU A 1 99 ? -4.948 0.070 12.082 1.00 92.81 99 GLU A C 1
ATOM 805 O O . GLU A 1 99 ? -4.296 -0.254 11.095 1.00 92.81 99 GLU A O 1
ATOM 810 N N . GLY A 1 100 ? -5.574 1.248 12.173 1.00 90.88 100 GLY A N 1
ATOM 811 C CA . GLY A 1 100 ? -5.529 2.259 11.116 1.00 90.88 100 GLY A CA 1
ATOM 812 C C . GLY A 1 100 ? -4.095 2.656 10.758 1.00 90.88 100 GLY A C 1
ATOM 813 O O . GLY A 1 100 ? -3.735 2.657 9.586 1.00 90.88 100 GLY A O 1
ATOM 814 N N . ARG A 1 101 ? -3.235 2.891 11.762 1.00 91.19 101 ARG A N 1
ATOM 815 C CA . ARG A 1 101 ? -1.806 3.176 11.532 1.00 91.19 101 ARG A CA 1
ATOM 816 C C . ARG A 1 101 ? -1.031 2.000 10.935 1.00 91.19 101 ARG A C 1
ATOM 818 O O . ARG A 1 101 ? -0.123 2.230 10.146 1.00 91.19 101 ARG A O 1
ATOM 825 N N . ASP A 1 102 ? -1.354 0.758 11.300 1.00 94.50 102 ASP A N 1
ATOM 826 C CA . ASP A 1 102 ? -0.727 -0.423 10.687 1.00 94.50 102 ASP A CA 1
ATOM 827 C C . ASP A 1 102 ? -1.097 -0.546 9.203 1.00 94.50 102 ASP A C 1
ATOM 829 O O . ASP A 1 102 ? -0.216 -0.770 8.373 1.00 94.50 102 ASP A O 1
ATOM 833 N N . ILE A 1 103 ? -2.375 -0.353 8.859 1.00 94.06 103 ILE A N 1
ATOM 834 C CA . ILE A 1 103 ? -2.835 -0.342 7.465 1.00 94.06 103 ILE A CA 1
ATOM 835 C C . ILE A 1 103 ? -2.168 0.797 6.691 1.00 94.06 103 ILE A C 1
ATOM 837 O O . ILE A 1 103 ? -1.573 0.543 5.644 1.00 94.06 103 ILE A O 1
ATOM 841 N N . GLN A 1 104 ? -2.164 2.010 7.246 1.00 92.62 104 GLN A N 1
ATOM 842 C CA . GLN A 1 104 ? -1.504 3.171 6.650 1.00 92.62 104 GLN A CA 1
ATOM 843 C C . GLN A 1 104 ? -0.018 2.900 6.360 1.00 92.62 104 GLN A C 1
ATOM 845 O O . GLN A 1 104 ? 0.423 3.050 5.227 1.00 92.62 104 GLN A O 1
ATOM 850 N N . ALA A 1 105 ? 0.747 2.404 7.336 1.00 94.62 105 ALA A N 1
ATOM 851 C CA . ALA A 1 105 ? 2.175 2.129 7.156 1.00 94.62 105 ALA A CA 1
ATOM 852 C C . ALA A 1 105 ? 2.463 1.019 6.124 1.00 94.62 105 ALA A C 1
ATOM 854 O O . ALA A 1 105 ? 3.571 0.903 5.595 1.00 94.62 105 ALA A O 1
ATOM 855 N N . ARG A 1 106 ? 1.506 0.122 5.866 1.00 96.06 106 ARG A N 1
ATOM 856 C CA . ARG A 1 106 ? 1.623 -0.881 4.796 1.00 96.06 106 ARG A CA 1
ATOM 857 C C . ARG A 1 106 ? 1.346 -0.267 3.429 1.00 96.06 106 ARG A C 1
ATOM 859 O O . ARG A 1 106 ? 2.085 -0.572 2.500 1.00 96.06 106 ARG A O 1
ATOM 866 N N . LEU A 1 107 ? 0.335 0.593 3.336 1.00 94.75 107 LEU A N 1
ATOM 867 C CA . LEU A 1 107 ? 0.008 1.336 2.120 1.00 94.75 107 LEU A CA 1
ATOM 868 C C . LEU A 1 107 ? 1.155 2.265 1.720 1.00 94.75 107 LEU A C 1
ATOM 870 O O . LEU A 1 107 ? 1.628 2.171 0.599 1.00 94.75 107 LEU A O 1
ATOM 874 N N . GLU A 1 108 ? 1.695 3.047 2.658 1.00 93.88 108 GLU A N 1
ATOM 875 C CA . GLU A 1 108 ? 2.842 3.936 2.413 1.00 93.88 108 GLU A CA 1
ATOM 876 C C . GLU A 1 108 ? 4.054 3.171 1.865 1.00 93.88 108 GLU A C 1
ATOM 878 O O . GLU A 1 108 ? 4.694 3.605 0.910 1.00 93.88 108 GLU A O 1
ATOM 883 N N . ARG A 1 109 ? 4.346 1.986 2.418 1.00 96.06 109 ARG A N 1
ATOM 884 C CA . ARG A 1 109 ? 5.416 1.124 1.894 1.00 96.06 109 ARG A CA 1
ATOM 885 C C . ARG A 1 109 ? 5.111 0.591 0.499 1.00 96.06 109 ARG A C 1
ATOM 887 O O . ARG A 1 109 ? 6.021 0.518 -0.315 1.00 96.06 109 ARG A O 1
ATOM 894 N N . LEU A 1 110 ? 3.868 0.196 0.227 1.00 96.19 110 LEU A N 1
ATOM 895 C CA . LEU A 1 110 ? 3.470 -0.245 -1.109 1.00 96.19 110 LEU A CA 1
ATOM 896 C C . LEU A 1 110 ? 3.622 0.895 -2.123 1.00 96.19 110 LEU A C 1
ATOM 898 O O . LEU A 1 110 ? 4.237 0.689 -3.164 1.00 96.19 110 LEU A O 1
ATOM 902 N N . HIS A 1 111 ? 3.127 2.090 -1.795 1.00 94.94 111 HIS A N 1
ATOM 903 C CA . HIS A 1 111 ? 3.237 3.277 -2.642 1.00 94.94 111 HIS A CA 1
ATOM 904 C C . HIS A 1 111 ? 4.689 3.663 -2.903 1.00 94.94 111 HIS A C 1
ATOM 906 O O . HIS A 1 111 ? 5.021 3.956 -4.045 1.00 94.94 111 HIS A O 1
ATOM 912 N N . GLN A 1 112 ? 5.560 3.590 -1.894 1.00 95.75 112 GLN A N 1
ATOM 913 C CA . GLN A 1 112 ? 6.989 3.853 -2.066 1.00 95.75 112 GLN A CA 1
ATOM 914 C C . GLN A 1 112 ? 7.618 2.913 -3.105 1.00 95.75 112 GLN A C 1
ATOM 916 O O . GLN A 1 112 ? 8.255 3.381 -4.041 1.00 95.75 112 GLN A O 1
ATOM 921 N N . VAL A 1 113 ? 7.388 1.599 -2.996 1.00 95.56 113 VAL A N 1
ATOM 922 C CA . VAL A 1 113 ? 7.961 0.636 -3.957 1.00 95.56 113 VAL A CA 1
ATOM 923 C C . VAL A 1 113 ? 7.325 0.779 -5.346 1.00 95.56 113 VAL A C 1
ATOM 925 O O . VAL A 1 113 ? 8.004 0.620 -6.355 1.00 95.56 113 VAL A O 1
ATOM 928 N N . MET A 1 114 ? 6.028 1.094 -5.424 1.00 94.88 114 MET A N 1
ATOM 929 C CA . MET A 1 114 ? 5.364 1.388 -6.700 1.00 94.88 114 MET A CA 1
ATOM 930 C C . MET A 1 114 ? 5.919 2.649 -7.367 1.00 94.88 114 MET A C 1
ATOM 932 O O . MET A 1 114 ? 5.975 2.711 -8.590 1.00 94.88 114 MET A O 1
ATOM 936 N N . HIS A 1 115 ? 6.298 3.656 -6.584 1.00 94.69 115 HIS A N 1
ATOM 937 C CA . HIS A 1 115 ? 6.895 4.881 -7.093 1.00 94.69 115 HIS A CA 1
ATOM 938 C C . HIS A 1 115 ? 8.311 4.632 -7.614 1.00 94.69 115 HIS A C 1
ATOM 940 O O . HIS A 1 115 ? 8.579 4.967 -8.761 1.00 94.69 115 HIS A O 1
ATOM 946 N N . GLU A 1 116 ? 9.157 3.953 -6.833 1.00 92.56 116 GLU A N 1
ATOM 947 C CA . GLU A 1 116 ? 10.518 3.567 -7.242 1.00 92.56 116 GLU A CA 1
ATOM 948 C C . GLU A 1 116 ? 10.507 2.760 -8.548 1.00 92.56 116 GLU A C 1
ATOM 950 O O . GLU A 1 116 ? 11.199 3.108 -9.496 1.00 92.56 116 GLU A O 1
ATOM 955 N N . ALA A 1 117 ? 9.646 1.740 -8.648 1.00 90.81 117 ALA A N 1
ATOM 956 C CA . ALA A 1 117 ? 9.539 0.940 -9.869 1.00 90.81 117 ALA A CA 1
ATOM 957 C C . ALA A 1 117 ? 9.058 1.757 -11.078 1.00 90.81 117 ALA A C 1
ATOM 959 O O . ALA A 1 117 ? 9.463 1.492 -12.204 1.00 90.81 117 ALA A O 1
ATOM 960 N N . HIS A 1 118 ? 8.184 2.739 -10.851 1.00 91.44 118 HIS A N 1
ATOM 961 C CA . HIS A 1 118 ? 7.679 3.594 -11.919 1.00 91.44 118 HIS A CA 1
ATOM 962 C C . HIS A 1 118 ? 8.792 4.510 -12.437 1.00 91.44 118 HIS A C 1
ATOM 964 O O . HIS A 1 118 ? 8.954 4.631 -13.646 1.00 91.44 118 HIS A O 1
ATOM 970 N N . GLU A 1 119 ? 9.561 5.136 -11.540 1.00 89.31 119 GLU A N 1
ATOM 971 C CA . GLU A 1 119 ? 10.720 5.966 -11.896 1.00 89.31 119 GLU A CA 1
ATOM 972 C C . GLU 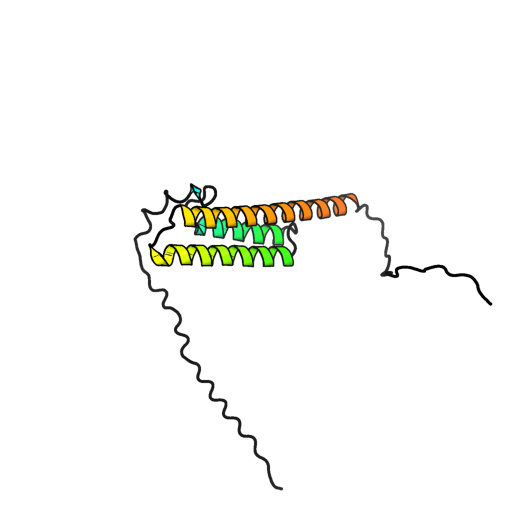A 1 119 ? 11.774 5.157 -12.662 1.00 89.31 119 GLU A C 1
ATOM 974 O O . GLU A 1 119 ? 12.133 5.540 -13.775 1.00 89.31 119 GLU A O 1
ATOM 979 N N . ASP A 1 120 ? 12.157 3.985 -12.144 1.00 84.69 120 ASP A N 1
ATOM 980 C CA . ASP A 1 120 ? 13.096 3.074 -12.811 1.00 84.69 120 ASP A CA 1
ATOM 981 C C . ASP A 1 120 ? 12.599 2.665 -14.213 1.00 84.69 120 ASP A C 1
ATOM 983 O O . ASP A 1 120 ? 13.374 2.579 -15.168 1.00 84.69 120 ASP A O 1
ATOM 987 N N . GLY A 1 121 ? 11.292 2.423 -14.359 1.00 82.25 121 GLY A N 1
ATOM 988 C CA . GLY A 1 121 ? 10.671 2.070 -15.634 1.00 82.25 121 GLY A CA 1
ATOM 989 C C . GLY A 1 121 ? 10.708 3.194 -16.673 1.00 82.25 121 GLY A C 1
ATOM 990 O O . GLY A 1 121 ? 10.871 2.911 -17.862 1.00 82.25 121 GLY A O 1
ATOM 991 N N . HIS A 1 122 ? 10.581 4.456 -16.250 1.00 79.62 122 HIS A N 1
ATOM 992 C CA . HIS A 1 122 ? 10.691 5.617 -17.146 1.00 79.62 122 HIS A CA 1
ATOM 993 C C . HIS A 1 122 ? 12.136 5.911 -17.535 1.00 79.62 122 HIS A C 1
ATOM 995 O O . HIS A 1 122 ? 12.385 6.188 -18.707 1.00 79.62 122 HIS A O 1
ATOM 1001 N N . ASP A 1 123 ? 13.088 5.776 -16.610 1.00 72.31 123 ASP A N 1
ATOM 1002 C CA . ASP A 1 123 ? 14.511 5.989 -16.900 1.00 72.31 123 ASP A CA 1
ATOM 1003 C C . ASP A 1 123 ? 15.004 5.048 -18.015 1.00 72.31 123 ASP A C 1
ATOM 1005 O O . ASP A 1 123 ? 15.674 5.479 -18.956 1.00 72.31 123 ASP A O 1
ATOM 1009 N N . VAL A 1 124 ? 14.591 3.774 -17.979 1.00 62.03 124 VAL A N 1
ATOM 1010 C CA . VAL A 1 124 ? 14.916 2.799 -19.035 1.00 62.03 124 VAL A CA 1
ATOM 1011 C C . VAL A 1 124 ? 14.290 3.183 -20.383 1.00 62.03 124 VAL A C 1
ATOM 1013 O O . VAL A 1 124 ? 14.943 3.069 -21.421 1.00 62.03 124 VAL A O 1
ATOM 1016 N N . GLN A 1 125 ? 13.039 3.654 -20.392 1.00 62.84 125 GLN A N 1
ATOM 1017 C CA . GLN A 1 125 ? 12.352 4.058 -21.626 1.00 62.84 125 GLN A CA 1
ATOM 1018 C C . GLN A 1 125 ? 12.959 5.326 -22.246 1.00 62.84 125 GLN A C 1
ATOM 1020 O O . GLN A 1 125 ? 13.102 5.411 -23.471 1.00 62.84 125 GLN A O 1
ATOM 1025 N N . ASP A 1 126 ? 13.343 6.296 -21.418 1.00 62.25 126 ASP A N 1
ATOM 1026 C CA . ASP A 1 126 ? 13.991 7.533 -21.854 1.00 62.25 126 ASP A CA 1
ATOM 1027 C C . ASP A 1 126 ? 15.394 7.272 -22.424 1.00 62.25 126 ASP A C 1
ATOM 1029 O O . ASP A 1 126 ? 15.781 7.882 -23.432 1.00 62.25 126 ASP A O 1
ATOM 1033 N N . ASP A 1 127 ? 16.141 6.335 -21.835 1.00 61.31 127 ASP A N 1
ATOM 1034 C CA . ASP A 1 127 ? 17.441 5.893 -22.345 1.00 61.31 127 ASP A CA 1
ATOM 1035 C C . ASP A 1 127 ? 17.313 5.142 -23.683 1.00 61.31 127 ASP A C 1
ATOM 1037 O O . ASP A 1 127 ? 18.062 5.429 -24.628 1.00 61.31 127 ASP A O 1
ATOM 1041 N N . ASP A 1 128 ? 16.318 4.257 -23.824 1.00 58.78 128 ASP A N 1
ATOM 1042 C CA . ASP A 1 128 ? 16.016 3.563 -25.086 1.00 58.78 128 ASP A CA 1
ATOM 1043 C C . ASP A 1 128 ? 15.613 4.552 -26.200 1.00 58.78 128 ASP A C 1
ATOM 1045 O O . ASP A 1 128 ? 16.019 4.412 -27.365 1.00 58.78 128 ASP A O 1
ATOM 1049 N N . TRP A 1 129 ? 14.867 5.608 -25.855 1.00 55.47 129 TRP A N 1
ATOM 1050 C CA . TRP A 1 129 ? 14.490 6.662 -26.797 1.00 55.47 129 TRP A CA 1
ATOM 1051 C C . TRP A 1 129 ? 15.685 7.533 -27.216 1.00 55.47 129 TRP A C 1
ATOM 1053 O O . TRP A 1 129 ? 15.826 7.866 -28.397 1.00 55.47 129 TRP A O 1
ATOM 1063 N N . ARG A 1 130 ? 16.603 7.857 -26.293 1.00 55.44 130 ARG A N 1
ATOM 1064 C CA . ARG A 1 130 ? 17.836 8.612 -26.601 1.00 55.44 130 ARG A CA 1
ATOM 1065 C C . ARG A 1 130 ? 18.877 7.792 -27.372 1.00 55.44 130 ARG A C 1
ATOM 1067 O O . ARG A 1 130 ? 19.727 8.384 -28.040 1.00 55.44 130 ARG A O 1
ATOM 1074 N N . GLY A 1 131 ? 18.804 6.460 -27.326 1.00 46.44 131 GLY A N 1
ATOM 1075 C CA . GLY A 1 131 ? 19.672 5.545 -28.077 1.00 46.44 131 GLY A CA 1
ATOM 1076 C C . GLY A 1 131 ? 19.223 5.248 -29.514 1.00 46.44 131 GLY A C 1
ATOM 1077 O O . GLY A 1 131 ? 20.028 4.781 -30.323 1.00 46.44 131 GLY A O 1
ATOM 1078 N N . THR A 1 132 ? 17.971 5.545 -29.877 1.00 44.50 132 THR A N 1
ATOM 1079 C CA . THR A 1 132 ? 17.387 5.105 -31.154 1.00 44.50 132 THR A CA 1
ATOM 1080 C C . THR A 1 132 ? 17.423 6.203 -32.224 1.00 44.50 132 THR A C 1
ATOM 1082 O O . THR A 1 132 ? 16.406 6.747 -32.648 1.00 44.50 132 THR A O 1
ATOM 1085 N N . SER A 1 133 ? 18.620 6.497 -32.742 1.00 40.38 133 SER A N 1
ATOM 1086 C CA . SER A 1 133 ? 18.743 6.855 -34.166 1.00 40.38 133 SER A CA 1
ATOM 1087 C C . SER A 1 133 ? 18.658 5.567 -34.997 1.00 40.38 133 SER A C 1
ATOM 1089 O O . SER A 1 133 ? 19.296 4.582 -34.625 1.00 40.38 133 SER A O 1
ATOM 1091 N N . PRO A 1 134 ? 17.911 5.528 -36.119 1.00 41.81 134 PRO A N 1
ATOM 1092 C CA . PRO A 1 134 ? 17.694 4.312 -36.899 1.00 41.81 134 PRO A CA 1
ATOM 1093 C C . PRO A 1 134 ? 18.951 3.956 -37.706 1.00 41.81 134 PRO A C 1
ATOM 1095 O O . PRO A 1 134 ? 19.061 4.227 -38.900 1.00 41.81 134 PRO A O 1
ATOM 1098 N N . GLY A 1 135 ? 19.922 3.348 -37.035 1.00 36.88 135 GLY A N 1
ATOM 1099 C CA . GLY A 1 135 ? 21.060 2.673 -37.637 1.00 36.88 135 GLY A CA 1
ATOM 1100 C C . GLY A 1 135 ? 20.938 1.184 -37.364 1.00 36.88 135 GLY A C 1
ATOM 1101 O O . GLY A 1 135 ? 21.224 0.733 -36.262 1.00 36.88 135 GLY A O 1
ATOM 1102 N N . TYR A 1 136 ? 20.504 0.422 -38.368 1.00 46.62 136 TYR A N 1
ATOM 1103 C CA . TYR A 1 136 ? 20.570 -1.040 -38.385 1.00 46.62 136 TYR A CA 1
ATOM 1104 C C . TYR A 1 136 ? 21.880 -1.547 -37.761 1.00 46.62 136 TYR A C 1
ATOM 1106 O O . TYR A 1 136 ? 22.962 -1.261 -38.274 1.00 46.62 136 TYR A O 1
ATOM 1114 N N . SER A 1 137 ? 21.802 -2.339 -36.695 1.00 37.31 137 SER A N 1
ATOM 1115 C CA . SER A 1 137 ? 22.913 -3.187 -36.255 1.00 37.31 137 SER A CA 1
ATOM 1116 C C . SER A 1 137 ? 22.379 -4.432 -35.558 1.00 37.31 137 SER A C 1
ATOM 1118 O O . SER A 1 137 ? 22.287 -4.526 -34.340 1.00 37.31 137 SER A O 1
ATOM 1120 N N . ASP A 1 138 ? 22.038 -5.399 -36.403 1.00 52.78 138 ASP A N 1
ATOM 1121 C CA . ASP A 1 138 ? 22.057 -6.828 -36.115 1.00 52.78 138 ASP A CA 1
ATOM 1122 C C . ASP A 1 138 ? 23.388 -7.223 -35.454 1.00 52.78 138 ASP A C 1
ATOM 1124 O O . ASP A 1 138 ? 24.410 -7.271 -36.138 1.00 52.78 138 ASP A O 1
ATOM 1128 N N . LYS A 1 139 ? 23.401 -7.476 -34.136 1.00 40.66 139 LYS A N 1
ATOM 1129 C CA . LYS A 1 139 ? 24.463 -8.249 -33.464 1.00 40.66 139 LYS A CA 1
ATOM 1130 C C . LYS A 1 139 ? 23.911 -9.074 -32.302 1.00 40.66 139 LYS A C 1
ATOM 1132 O O . LYS A 1 139 ? 23.933 -8.667 -31.148 1.00 40.66 139 LYS A O 1
ATOM 1137 N N . GLY A 1 140 ? 23.453 -10.272 -32.659 1.00 33.16 140 GLY A N 1
ATOM 1138 C CA . GLY A 1 140 ? 24.095 -11.521 -32.241 1.00 33.16 140 GLY A CA 1
ATOM 1139 C C . GLY A 1 140 ? 24.450 -11.701 -30.762 1.00 33.16 140 GLY A C 1
ATOM 1140 O O . GLY A 1 140 ? 25.434 -11.163 -30.263 1.00 33.16 140 GLY A O 1
ATOM 1141 N N . TYR A 1 141 ? 23.712 -12.612 -30.130 1.00 44.28 141 TYR A N 1
ATOM 1142 C CA . TYR A 1 141 ? 24.104 -13.435 -28.984 1.00 44.28 141 TYR A CA 1
ATOM 1143 C C . TYR A 1 141 ? 25.620 -13.703 -28.892 1.00 44.28 141 TYR A C 1
ATOM 1145 O O . TYR A 1 141 ? 26.222 -14.236 -29.824 1.00 44.28 141 TYR A O 1
ATOM 1153 N N . GLY A 1 142 ? 26.231 -13.419 -27.736 1.00 37.66 142 GLY A N 1
ATOM 1154 C CA . GLY A 1 142 ? 27.660 -13.672 -27.530 1.00 37.66 142 GLY A CA 1
ATOM 1155 C C . GLY A 1 142 ? 28.151 -13.495 -26.096 1.00 37.66 142 GLY A C 1
ATOM 1156 O O . GLY A 1 142 ? 29.168 -12.847 -25.873 1.00 37.66 142 GLY A O 1
ATOM 1157 N N . HIS A 1 143 ? 27.456 -14.065 -25.110 1.00 39.16 143 HIS A N 1
ATOM 1158 C CA . HIS A 1 143 ? 27.982 -14.157 -23.747 1.00 39.16 143 HIS A CA 1
ATOM 1159 C C . HIS A 1 143 ? 29.068 -15.251 -23.670 1.00 39.16 143 HIS A C 1
ATOM 1161 O O . HIS A 1 143 ? 28.775 -16.440 -23.796 1.00 39.16 143 HIS A O 1
ATOM 1167 N N . ARG A 1 144 ? 30.329 -14.857 -23.453 1.00 40.19 144 ARG A N 1
ATOM 1168 C CA . ARG A 1 144 ? 31.407 -15.709 -22.915 1.00 40.19 144 ARG A CA 1
ATOM 1169 C C . ARG A 1 144 ? 32.268 -14.876 -21.961 1.00 40.19 144 ARG A C 1
ATOM 1171 O O . ARG A 1 144 ? 32.910 -13.941 -22.437 1.00 40.19 144 ARG A O 1
ATOM 1178 N N . PRO A 1 145 ? 32.333 -15.194 -20.657 1.00 49.41 145 PRO A N 1
ATOM 1179 C CA . PRO A 1 145 ? 33.272 -14.540 -19.764 1.00 49.41 145 PRO A CA 1
ATOM 1180 C C . PRO A 1 145 ? 34.568 -15.352 -19.591 1.00 49.41 145 PRO A C 1
ATOM 1182 O O . PRO A 1 145 ? 34.554 -16.576 -19.502 1.00 49.41 145 PRO A O 1
ATOM 1185 N N . TYR A 1 146 ? 35.659 -14.592 -19.470 1.00 35.41 146 TYR A N 1
ATOM 1186 C CA . TYR A 1 146 ? 36.895 -14.874 -18.732 1.00 35.41 146 TYR A CA 1
ATOM 1187 C C . TYR A 1 146 ? 37.853 -15.984 -19.207 1.00 35.41 146 TYR A C 1
ATOM 1189 O O . TYR A 1 146 ? 37.643 -17.176 -19.008 1.00 35.41 146 TYR A O 1
ATOM 1197 N N . ALA A 1 147 ? 39.015 -15.543 -19.698 1.00 40.66 147 ALA A N 1
ATOM 1198 C CA . ALA A 1 147 ? 40.257 -16.306 -19.692 1.00 40.66 147 ALA A CA 1
ATOM 1199 C C . ALA A 1 147 ? 41.106 -15.887 -18.475 1.00 40.66 147 ALA A C 1
ATOM 1201 O O . ALA A 1 147 ? 41.368 -14.692 -18.326 1.00 40.66 147 ALA A O 1
ATOM 1202 N N . PRO A 1 148 ? 41.592 -16.818 -17.634 1.00 46.09 148 PRO A N 1
ATOM 1203 C CA . PRO A 1 148 ? 42.730 -16.570 -16.766 1.00 46.09 148 PRO A CA 1
ATOM 1204 C C . PRO A 1 148 ? 44.016 -17.106 -17.408 1.00 46.09 148 PRO A C 1
ATOM 1206 O O . PRO A 1 148 ? 44.119 -18.261 -17.819 1.00 46.09 148 PRO A O 1
ATOM 1209 N N . THR A 1 149 ? 45.007 -16.226 -17.482 1.00 54.00 149 THR A N 1
ATOM 1210 C CA . THR A 1 149 ? 46.390 -16.488 -17.879 1.00 54.00 149 THR A CA 1
ATOM 1211 C C . THR A 1 149 ? 47.105 -17.381 -16.867 1.00 54.00 149 THR A C 1
ATOM 1213 O O . THR A 1 149 ? 47.214 -16.988 -15.709 1.00 54.00 149 THR A O 1
ATOM 1216 N N . TYR A 1 150 ? 47.705 -18.485 -17.315 1.00 44.19 150 TYR A N 1
ATOM 1217 C CA . TYR A 1 150 ? 48.884 -19.069 -16.666 1.00 44.19 150 TYR A CA 1
ATOM 1218 C C . TYR A 1 150 ? 49.829 -19.635 -17.732 1.00 44.19 150 TYR A C 1
ATOM 1220 O O . TYR A 1 150 ? 49.522 -20.628 -18.389 1.00 44.19 150 TYR A O 1
ATOM 1228 N N . TYR A 1 151 ? 50.974 -18.974 -17.904 1.00 43.88 151 TYR A N 1
ATOM 1229 C CA . TYR A 1 151 ? 52.150 -19.535 -18.561 1.00 43.88 151 TYR A CA 1
ATOM 1230 C C . TYR A 1 151 ? 53.077 -20.160 -17.505 1.00 43.88 151 TYR A C 1
ATOM 1232 O O . TYR A 1 151 ? 53.185 -19.658 -16.389 1.00 43.88 151 TYR A O 1
ATOM 1240 N N . GLU A 1 152 ? 53.757 -21.224 -17.943 1.00 43.47 152 GLU A N 1
ATOM 1241 C CA . GLU A 1 152 ? 54.998 -21.824 -17.423 1.00 43.47 152 GLU A CA 1
ATOM 1242 C C . GLU A 1 152 ? 54.950 -22.724 -16.176 1.00 43.47 152 GLU A C 1
ATOM 1244 O O . GLU A 1 152 ? 55.037 -22.276 -15.034 1.00 43.47 152 GLU A O 1
ATOM 1249 N N . ARG A 1 153 ? 55.063 -24.039 -16.426 1.00 40.00 153 ARG A N 1
ATOM 1250 C CA . ARG A 1 153 ? 56.309 -24.768 -16.113 1.00 40.00 153 ARG A CA 1
ATOM 1251 C C . ARG A 1 153 ? 56.381 -26.111 -16.856 1.00 40.00 153 ARG A C 1
ATOM 1253 O O . ARG A 1 153 ? 55.438 -26.894 -16.791 1.00 40.00 153 ARG A O 1
ATOM 1260 N N . ARG A 1 154 ? 57.487 -26.347 -17.567 1.00 55.09 154 ARG A N 1
ATOM 1261 C CA . ARG A 1 154 ? 57.999 -27.698 -17.846 1.00 55.09 154 ARG A CA 1
ATOM 1262 C C . ARG A 1 154 ? 58.830 -28.160 -16.659 1.00 55.09 154 ARG A C 1
ATOM 1264 O O . ARG A 1 154 ? 59.459 -27.274 -16.037 1.00 55.09 154 ARG A O 1
#